Protein AF-A0A1V5PGV6-F1 (afdb_monomer)

Structure (mmCIF, N/CA/C/O backbone):
data_AF-A0A1V5PGV6-F1
#
_entry.id   AF-A0A1V5PGV6-F1
#
loop_
_atom_site.group_PDB
_atom_site.id
_atom_site.type_symbol
_atom_site.label_atom_id
_atom_site.label_alt_id
_atom_site.label_comp_id
_atom_site.label_asym_id
_atom_site.label_entity_id
_atom_site.label_seq_id
_atom_site.pdbx_PDB_ins_code
_atom_site.Cartn_x
_atom_site.Cartn_y
_atom_site.Cartn_z
_atom_site.occupancy
_atom_site.B_iso_or_equiv
_atom_site.auth_seq_id
_atom_site.auth_comp_id
_atom_site.auth_asym_id
_atom_site.auth_atom_id
_atom_site.pdbx_PDB_model_num
ATOM 1 N N . MET A 1 1 ? 25.519 -4.059 -21.416 1.00 72.56 1 MET A N 1
ATOM 2 C CA . MET A 1 1 ? 25.357 -2.927 -20.475 1.00 72.56 1 MET A CA 1
ATOM 3 C C . MET A 1 1 ? 24.062 -2.152 -20.730 1.00 72.56 1 MET A C 1
ATOM 5 O O . MET A 1 1 ? 23.212 -2.192 -19.856 1.00 72.56 1 MET A O 1
ATOM 9 N N . LEU A 1 2 ? 23.835 -1.554 -21.911 1.00 78.94 2 LEU A N 1
ATOM 10 C CA . LEU A 1 2 ? 22.593 -0.803 -22.218 1.00 78.94 2 LEU A CA 1
ATOM 11 C C . LEU A 1 2 ? 21.290 -1.614 -22.068 1.00 78.94 2 LEU A C 1
ATOM 13 O O . LEU A 1 2 ? 20.357 -1.153 -21.423 1.00 78.94 2 LEU A O 1
ATOM 17 N N . ALA A 1 3 ? 21.238 -2.841 -22.596 1.00 84.50 3 ALA A N 1
ATOM 18 C CA . ALA A 1 3 ? 20.040 -3.684 -22.495 1.00 84.50 3 ALA A CA 1
ATOM 19 C C . ALA A 1 3 ? 19.667 -4.041 -21.041 1.00 84.50 3 ALA A C 1
ATOM 21 O O . ALA A 1 3 ? 18.491 -4.110 -20.702 1.00 84.50 3 ALA A O 1
ATOM 22 N N . THR A 1 4 ? 20.665 -4.230 -20.173 1.00 85.31 4 THR A N 1
ATOM 23 C CA . THR A 1 4 ? 20.463 -4.517 -18.745 1.00 85.31 4 THR A CA 1
ATOM 24 C C . THR A 1 4 ? 19.954 -3.287 -18.000 1.00 85.31 4 THR A C 1
ATOM 26 O O . THR A 1 4 ? 19.008 -3.401 -17.233 1.00 85.31 4 THR A O 1
ATOM 29 N N . ALA A 1 5 ? 20.527 -2.110 -18.269 1.00 89.50 5 ALA A N 1
ATOM 30 C CA . ALA A 1 5 ? 20.075 -0.858 -17.665 1.00 89.50 5 ALA A CA 1
ATOM 31 C C . ALA A 1 5 ? 18.612 -0.548 -18.028 1.00 89.50 5 ALA A C 1
ATOM 33 O O . ALA A 1 5 ? 17.815 -0.231 -17.152 1.00 89.50 5 ALA A O 1
ATOM 34 N N . ILE A 1 6 ? 18.238 -0.729 -19.301 1.00 92.06 6 ILE A N 1
ATOM 35 C CA . ILE A 1 6 ? 16.852 -0.540 -19.750 1.00 92.06 6 ILE A CA 1
ATOM 36 C C . ILE A 1 6 ? 15.922 -1.551 -19.073 1.00 92.06 6 ILE A C 1
ATOM 38 O O . ILE A 1 6 ? 14.868 -1.169 -18.570 1.00 92.06 6 ILE A O 1
ATOM 42 N N . LYS A 1 7 ? 16.313 -2.830 -19.009 1.00 92.69 7 LYS A N 1
ATOM 43 C CA . LYS A 1 7 ? 15.514 -3.863 -18.341 1.00 92.69 7 LYS A CA 1
ATOM 44 C C . LYS A 1 7 ? 15.236 -3.508 -16.875 1.00 92.69 7 LYS A C 1
ATOM 46 O O . LYS A 1 7 ? 14.075 -3.530 -16.482 1.00 92.69 7 LYS A O 1
ATOM 51 N N . ASN A 1 8 ? 16.266 -3.129 -16.119 1.00 92.94 8 ASN A N 1
ATOM 52 C CA . ASN A 1 8 ? 16.121 -2.756 -14.712 1.00 92.94 8 ASN A CA 1
ATOM 53 C C . ASN A 1 8 ? 15.197 -1.540 -14.555 1.00 92.94 8 ASN A C 1
ATOM 55 O O . ASN A 1 8 ? 14.257 -1.598 -13.776 1.00 92.94 8 ASN A O 1
ATOM 59 N N . SER A 1 9 ? 15.377 -0.495 -15.374 1.00 93.88 9 SER A N 1
ATOM 60 C CA . SER A 1 9 ? 14.520 0.701 -15.311 1.00 93.88 9 SER A CA 1
ATOM 61 C C . SER A 1 9 ? 13.039 0.412 -15.599 1.00 93.88 9 SER A C 1
ATOM 63 O O . SER A 1 9 ? 12.152 1.030 -15.020 1.00 93.88 9 SER A O 1
ATOM 65 N N . ILE A 1 10 ? 12.743 -0.559 -16.471 1.00 95.56 10 ILE A N 1
ATOM 66 C CA . ILE A 1 10 ? 11.365 -0.986 -16.754 1.00 95.56 10 ILE A CA 1
ATOM 67 C C . ILE A 1 10 ? 10.791 -1.809 -15.594 1.00 95.56 10 ILE A C 1
ATOM 69 O O . ILE A 1 10 ? 9.590 -1.733 -15.334 1.00 95.56 10 ILE A O 1
ATOM 73 N N . GLU A 1 11 ? 11.608 -2.632 -14.938 1.00 95.19 11 GLU A N 1
ATOM 74 C CA . GLU A 1 11 ? 11.196 -3.389 -13.752 1.00 95.19 11 GLU A CA 1
ATOM 75 C C . GLU A 1 11 ? 10.884 -2.441 -12.588 1.00 95.19 11 GLU A C 1
ATOM 77 O O . GLU A 1 11 ? 9.782 -2.518 -12.050 1.00 95.19 11 GLU A O 1
ATOM 82 N N . GLU A 1 12 ? 11.763 -1.474 -12.315 1.00 94.31 12 GLU A N 1
ATOM 83 C CA . GLU A 1 12 ? 11.557 -0.418 -11.313 1.00 94.31 12 GLU A CA 1
ATOM 84 C C . GLU A 1 12 ? 10.267 0.369 -11.584 1.00 94.31 12 GLU A C 1
ATOM 86 O O . GLU A 1 12 ? 9.384 0.414 -10.732 1.00 94.31 12 GLU A O 1
ATOM 91 N N . ALA A 1 13 ? 10.073 0.878 -12.806 1.00 95.56 13 ALA A N 1
ATOM 92 C CA . ALA A 1 13 ? 8.861 1.625 -13.157 1.00 95.56 13 ALA A CA 1
ATOM 93 C C . ALA A 1 13 ? 7.571 0.791 -13.008 1.00 95.56 13 ALA A C 1
ATOM 95 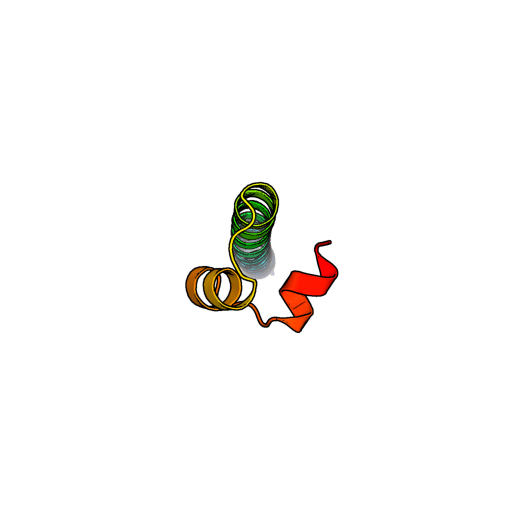O O . ALA A 1 13 ? 6.510 1.308 -12.651 1.00 95.56 13 ALA A O 1
ATOM 96 N N . LYS A 1 14 ? 7.631 -0.520 -13.283 1.00 95.94 14 LYS A N 1
ATOM 97 C CA . LYS A 1 14 ? 6.488 -1.425 -13.075 1.00 95.94 14 LYS A CA 1
ATOM 98 C C . LYS A 1 14 ? 6.205 -1.660 -11.597 1.00 95.94 14 LYS A C 1
ATOM 100 O O . LYS A 1 14 ? 5.040 -1.821 -11.234 1.00 95.94 14 LYS A O 1
ATOM 105 N N . GLU A 1 15 ? 7.238 -1.758 -10.771 1.00 94.69 15 GLU A N 1
ATOM 1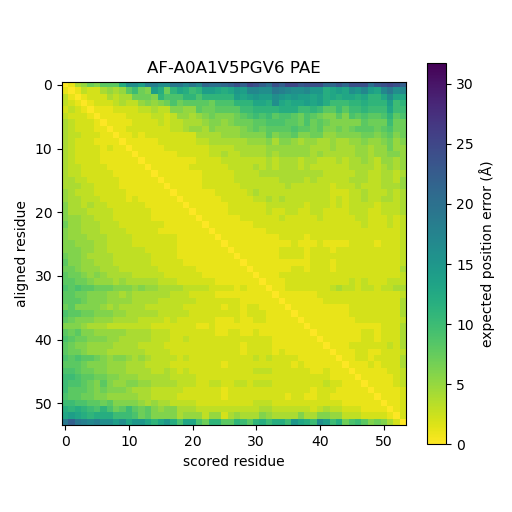06 C CA . GLU A 1 15 ? 7.092 -1.904 -9.324 1.00 94.69 15 GLU A CA 1
ATOM 107 C C . GLU A 1 15 ? 6.534 -0.627 -8.696 1.00 94.69 15 GLU A C 1
ATOM 109 O O . GLU A 1 15 ? 5.563 -0.709 -7.941 1.00 94.69 15 GLU A O 1
ATOM 114 N N . GLU A 1 16 ? 7.045 0.538 -9.098 1.00 93.31 16 GLU A N 1
ATOM 115 C CA . GLU A 1 16 ? 6.527 1.848 -8.694 1.00 93.31 16 GLU A CA 1
ATOM 116 C C . GLU A 1 16 ? 5.051 2.000 -9.064 1.00 93.31 16 GLU A C 1
ATOM 118 O O . GLU A 1 16 ? 4.226 2.238 -8.185 1.00 93.31 16 GLU A O 1
ATOM 123 N N . GLY A 1 17 ? 4.669 1.741 -10.319 1.00 95.25 17 GLY A N 1
ATOM 124 C CA . GLY A 1 17 ? 3.269 1.858 -10.740 1.00 95.25 17 GLY A CA 1
ATOM 125 C C . GLY A 1 17 ? 2.322 0.899 -10.002 1.00 95.25 17 GLY A C 1
ATOM 126 O O . GLY A 1 17 ? 1.181 1.249 -9.692 1.00 95.25 17 GLY A O 1
ATOM 127 N N . LYS A 1 18 ? 2.784 -0.314 -9.663 1.00 93.62 18 LYS A N 1
ATOM 128 C CA . LYS A 1 18 ? 2.010 -1.242 -8.818 1.00 93.62 18 LYS A CA 1
ATOM 129 C C . LYS A 1 18 ? 1.837 -0.698 -7.403 1.00 93.62 18 LYS A C 1
ATOM 131 O O . LYS A 1 18 ? 0.754 -0.843 -6.835 1.00 93.62 18 LYS A O 1
ATOM 136 N N . LEU A 1 19 ? 2.888 -0.114 -6.830 1.00 92.06 19 LEU A N 1
ATOM 137 C CA . LEU A 1 19 ? 2.841 0.479 -5.499 1.00 92.06 19 LEU A CA 1
ATOM 138 C C . LEU A 1 19 ? 1.896 1.685 -5.482 1.00 92.06 19 LEU A C 1
ATOM 140 O O . LEU A 1 19 ? 0.988 1.724 -4.657 1.00 92.06 19 LEU A O 1
ATOM 144 N N . GLU A 1 20 ? 2.039 2.610 -6.431 1.00 94.06 20 GLU A N 1
ATOM 145 C CA . GLU A 1 20 ? 1.172 3.783 -6.580 1.00 94.06 20 GLU A CA 1
ATOM 146 C C . GLU A 1 20 ? -0.305 3.392 -6.700 1.00 94.06 20 GLU A C 1
ATOM 148 O O . GLU A 1 20 ? -1.144 3.928 -5.972 1.00 94.06 20 GLU A O 1
ATOM 153 N N . GLY A 1 21 ? -0.620 2.391 -7.530 1.00 94.44 21 GLY A N 1
ATOM 154 C CA . GLY A 1 21 ? -1.986 1.887 -7.678 1.00 94.44 21 GLY A CA 1
ATOM 155 C C . GLY A 1 21 ? -2.564 1.328 -6.373 1.00 94.44 21 GLY A C 1
ATOM 156 O O . GLY A 1 21 ? -3.714 1.610 -6.033 1.00 94.44 21 GLY A O 1
ATOM 157 N N . LYS A 1 22 ? -1.767 0.586 -5.589 1.00 94.00 22 LYS A N 1
ATOM 158 C CA . LYS A 1 22 ? -2.196 0.118 -4.259 1.00 94.00 22 LYS A CA 1
ATOM 159 C C . LYS A 1 22 ? -2.459 1.289 -3.312 1.00 94.00 22 LYS A C 1
ATOM 161 O O . LYS A 1 22 ? -3.485 1.297 -2.636 1.00 94.00 22 LYS A O 1
ATOM 166 N N . LEU A 1 23 ? -1.570 2.284 -3.282 1.00 94.25 23 LEU A N 1
ATOM 167 C CA . LEU A 1 23 ? -1.711 3.463 -2.423 1.00 94.25 23 LEU A CA 1
ATOM 168 C C . LEU A 1 23 ? -2.964 4.281 -2.766 1.00 94.25 23 LEU A C 1
ATOM 170 O O . LEU A 1 23 ? -3.653 4.754 -1.861 1.00 94.25 23 LEU A O 1
ATOM 174 N N . GLU A 1 24 ? -3.285 4.438 -4.051 1.00 96.19 24 GLU A N 1
ATOM 175 C CA . GLU A 1 24 ? -4.499 5.131 -4.490 1.00 96.19 24 GLU A CA 1
ATOM 176 C C . GLU A 1 24 ? -5.766 4.400 -4.024 1.00 96.19 24 GLU A C 1
ATOM 178 O O . GLU A 1 24 ? -6.685 5.028 -3.486 1.00 96.19 24 GLU A O 1
ATOM 183 N N . ILE A 1 25 ? -5.796 3.068 -4.157 1.00 95.56 25 ILE A N 1
ATOM 184 C CA . ILE A 1 25 ? -6.910 2.237 -3.680 1.00 95.56 25 ILE A CA 1
ATOM 185 C C . IL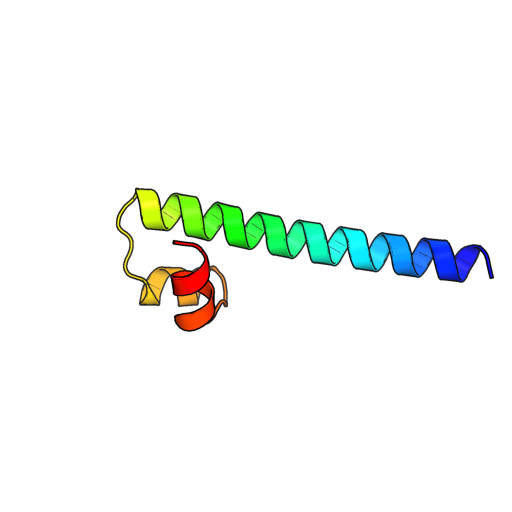E A 1 25 ? -7.082 2.393 -2.166 1.00 95.56 25 ILE A C 1
ATOM 187 O O . ILE A 1 25 ? -8.195 2.684 -1.722 1.00 95.56 25 ILE A O 1
ATOM 191 N N . VAL A 1 2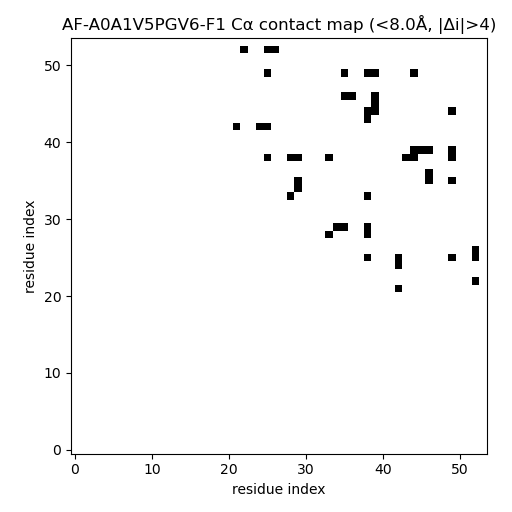6 ? -5.996 2.284 -1.386 1.00 96.75 26 VAL A N 1
ATOM 192 C CA . VAL A 1 26 ? -6.039 2.482 0.074 1.00 96.75 26 VAL A CA 1
ATOM 193 C C . VAL A 1 26 ? -6.637 3.844 0.417 1.00 96.75 26 VAL A C 1
ATOM 195 O O . VAL A 1 26 ? -7.607 3.909 1.168 1.00 96.75 26 VAL A O 1
ATOM 198 N N . LYS A 1 27 ? -6.119 4.936 -0.163 1.00 95.12 27 LYS A N 1
ATOM 199 C CA . LYS A 1 27 ? -6.608 6.300 0.111 1.00 95.12 27 LYS A CA 1
ATOM 200 C C . LYS A 1 27 ? -8.095 6.446 -0.206 1.00 95.12 27 LYS A C 1
ATOM 202 O O . LYS A 1 27 ? -8.851 7.011 0.585 1.00 95.12 27 LYS A O 1
ATOM 207 N N . LYS A 1 28 ? -8.538 5.907 -1.345 1.00 96.31 28 LYS A N 1
ATOM 208 C CA . LYS A 1 28 ? -9.943 5.954 -1.763 1.00 96.31 28 LYS A CA 1
ATOM 209 C C . LYS A 1 28 ? -10.845 5.170 -0.810 1.00 96.31 28 LYS A C 1
ATOM 211 O O . LYS A 1 28 ? -11.928 5.651 -0.480 1.00 96.31 28 LYS A O 1
ATOM 216 N N . MET A 1 29 ? -10.417 3.997 -0.350 1.00 96.50 29 MET A N 1
ATOM 217 C CA . MET A 1 29 ? -11.180 3.191 0.606 1.00 96.50 29 MET A CA 1
ATOM 218 C C . MET A 1 29 ? -11.209 3.826 2.003 1.00 96.50 29 MET A C 1
ATOM 220 O O . MET A 1 29 ? -12.282 3.929 2.595 1.00 96.50 29 MET A O 1
ATOM 224 N N . LEU A 1 30 ? -10.088 4.365 2.489 1.00 95.00 30 LEU A N 1
ATOM 225 C CA . LEU A 1 30 ? -10.050 5.128 3.742 1.00 95.00 30 LEU A CA 1
ATOM 226 C C . LEU A 1 30 ? -11.012 6.323 3.696 1.00 95.00 30 LEU A C 1
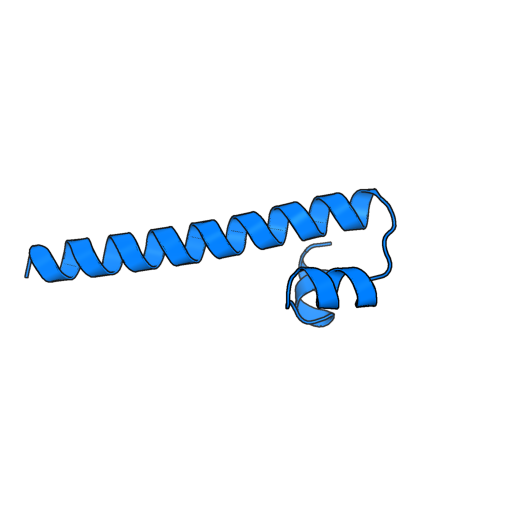ATOM 228 O O . LEU A 1 30 ? -11.799 6.511 4.618 1.00 95.00 30 LEU A O 1
ATOM 232 N N . SER A 1 31 ? -11.048 7.073 2.585 1.00 95.56 31 SER A N 1
ATOM 233 C CA . SER A 1 31 ? -11.985 8.201 2.419 1.00 95.56 31 SER A CA 1
ATOM 234 C C . SER A 1 31 ? -13.464 7.792 2.436 1.00 95.56 31 SER A C 1
ATOM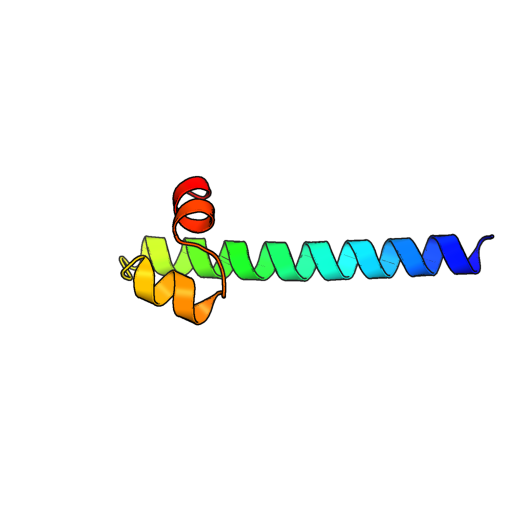 236 O O . SER A 1 31 ? -14.347 8.619 2.649 1.00 95.56 31 SER A O 1
ATOM 238 N N . LYS A 1 32 ? -13.738 6.505 2.202 1.00 96.44 32 LYS A N 1
ATOM 239 C CA . LYS A 1 32 ? -15.071 5.899 2.239 1.00 96.44 32 LYS A CA 1
ATOM 240 C C . LYS A 1 32 ? -15.356 5.180 3.565 1.00 96.44 32 LYS A C 1
ATOM 242 O O . LYS A 1 32 ? -16.414 4.575 3.680 1.00 96.44 32 LYS A O 1
ATOM 247 N N . ASN A 1 33 ? -14.460 5.284 4.551 1.00 95.06 33 ASN A N 1
ATOM 248 C CA . ASN A 1 33 ? -14.549 4.647 5.868 1.00 95.06 33 ASN A CA 1
ATOM 249 C C . ASN A 1 33 ? -14.642 3.112 5.820 1.00 95.06 33 ASN A C 1
ATOM 251 O O . ASN A 1 33 ? -15.312 2.511 6.659 1.00 95.06 33 ASN A O 1
ATOM 255 N N . TYR A 1 34 ? -13.981 2.472 4.850 1.00 96.88 34 TYR A N 1
ATOM 256 C CA . TYR A 1 34 ? -13.833 1.014 4.884 1.00 96.88 34 TYR A CA 1
ATOM 257 C C . TYR A 1 34 ? -12.972 0.583 6.089 1.00 96.88 34 TYR A C 1
ATOM 259 O O . TYR A 1 34 ? -12.018 1.293 6.432 1.00 96.88 34 TYR A O 1
ATOM 267 N N . PRO A 1 35 ? -13.263 -0.574 6.713 1.00 96.44 35 PRO A N 1
ATOM 268 C CA . PRO A 1 35 ? -12.420 -1.157 7.755 1.00 96.44 35 PRO A CA 1
ATOM 269 C C . PRO A 1 35 ? -10.996 -1.421 7.259 1.00 96.44 35 PRO A C 1
ATOM 271 O O . PRO A 1 35 ? -10.789 -1.792 6.102 1.00 96.44 35 PRO A O 1
ATOM 274 N N . LEU A 1 36 ? -10.004 -1.278 8.140 1.00 95.06 36 LEU A N 1
ATOM 275 C CA . LEU A 1 36 ? -8.599 -1.482 7.770 1.00 95.06 36 LEU A CA 1
ATOM 276 C C . LEU A 1 36 ? -8.325 -2.929 7.343 1.00 95.06 36 LEU A C 1
ATOM 278 O O . LEU A 1 36 ? -7.500 -3.164 6.465 1.00 95.06 36 LEU A O 1
ATOM 282 N N . GLU A 1 37 ? -9.034 -3.881 7.941 1.00 96.50 37 GLU A N 1
ATOM 283 C CA . GLU A 1 37 ? -8.964 -5.308 7.639 1.00 96.50 37 GLU A CA 1
ATOM 284 C C . GLU A 1 37 ? -9.418 -5.603 6.204 1.00 96.50 37 GLU A C 1
ATOM 286 O O . GLU A 1 37 ? -8.745 -6.340 5.487 1.00 96.50 37 GLU A O 1
ATOM 291 N N . GLU A 1 38 ? -10.500 -4.966 5.752 1.00 97.25 38 GLU A N 1
ATOM 292 C CA . GLU A 1 38 ? -11.009 -5.112 4.382 1.00 97.25 38 GLU A CA 1
ATOM 293 C C . GLU A 1 38 ? -10.063 -4.452 3.369 1.00 97.25 38 GLU A C 1
ATOM 295 O O . GLU A 1 38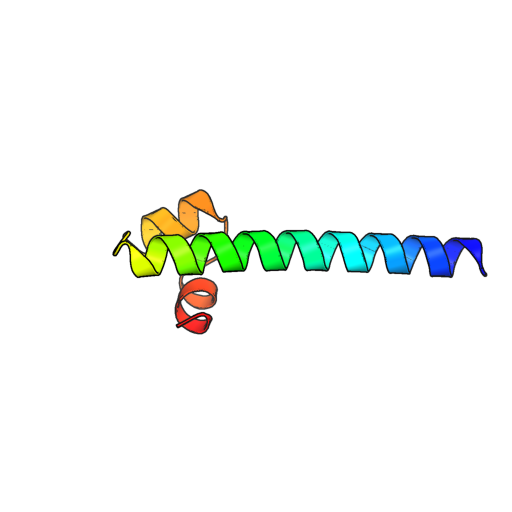 ? -9.782 -4.999 2.303 1.00 97.25 38 GLU A O 1
ATOM 300 N N . ILE A 1 39 ? -9.489 -3.298 3.721 1.00 96.69 39 ILE A N 1
ATOM 301 C CA . ILE A 1 39 ? -8.474 -2.639 2.889 1.00 96.69 39 ILE A CA 1
ATOM 302 C C . ILE A 1 39 ? -7.225 -3.524 2.758 1.00 96.69 39 ILE A C 1
ATOM 304 O O . ILE A 1 39 ? -6.664 -3.632 1.662 1.00 96.69 39 ILE A O 1
ATOM 308 N N . ALA A 1 40 ? -6.795 -4.172 3.843 1.00 96.38 40 ALA A N 1
ATOM 309 C CA . ALA A 1 40 ? -5.664 -5.099 3.846 1.00 96.38 40 ALA A CA 1
ATOM 310 C C . ALA A 1 40 ? -5.914 -6.307 2.941 1.00 96.38 40 ALA A C 1
ATOM 312 O O . ALA A 1 40 ? -5.052 -6.657 2.134 1.00 96.38 40 ALA A O 1
ATOM 313 N N . GLU A 1 41 ? -7.109 -6.892 3.012 1.00 96.81 41 GLU A N 1
ATOM 314 C CA . GLU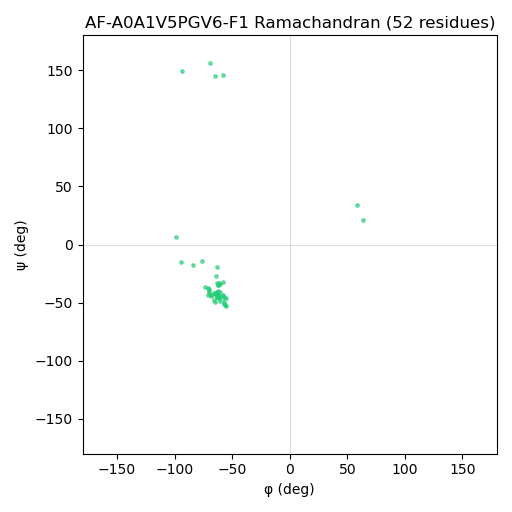 A 1 41 ? -7.510 -8.012 2.161 1.00 96.81 41 GLU A CA 1
ATOM 315 C C . GLU A 1 41 ? -7.508 -7.632 0.671 1.00 96.81 41 GLU A C 1
ATOM 317 O O . GLU A 1 41 ? -6.927 -8.341 -0.150 1.00 96.81 41 GLU A O 1
ATOM 322 N N . VAL A 1 42 ? -8.083 -6.477 0.318 1.00 95.12 42 VAL A N 1
ATOM 323 C CA . VAL A 1 42 ? -8.197 -6.029 -1.082 1.00 95.12 42 VAL A CA 1
ATOM 324 C C . VAL A 1 42 ? -6.845 -5.635 -1.684 1.00 95.12 42 VAL A C 1
ATOM 326 O O . VAL A 1 42 ? -6.577 -5.904 -2.855 1.00 95.12 42 VAL A O 1
ATOM 329 N N . THR A 1 43 ? -5.982 -4.970 -0.914 1.00 93.94 43 THR A N 1
ATOM 330 C CA . THR A 1 43 ? -4.715 -4.409 -1.426 1.00 93.94 43 THR A CA 1
ATOM 331 C C . THR A 1 43 ? -3.515 -5.340 -1.232 1.00 93.94 43 THR A C 1
ATOM 333 O O . THR A 1 43 ? -2.456 -5.149 -1.850 1.00 93.94 43 THR A O 1
ATOM 336 N N . GLY A 1 44 ? -3.673 -6.359 -0.382 1.00 94.38 44 GLY A N 1
ATOM 337 C CA . GLY A 1 44 ? -2.599 -7.243 0.060 1.00 94.38 44 GLY A CA 1
ATOM 338 C C . GLY A 1 44 ? -1.515 -6.515 0.858 1.00 94.38 44 GLY A C 1
ATOM 339 O O . GLY A 1 44 ? -0.376 -6.974 0.874 1.00 94.38 44 GLY A O 1
ATOM 340 N N . LEU A 1 45 ? -1.834 -5.352 1.432 1.00 94.00 45 LEU A N 1
ATOM 341 C CA . LEU A 1 45 ? -0.955 -4.609 2.333 1.00 94.00 45 LEU A CA 1
ATOM 342 C C . LEU A 1 45 ? -1.259 -4.995 3.778 1.00 94.00 45 LEU A C 1
ATOM 344 O O . LEU A 1 45 ? -2.395 -5.300 4.135 1.00 94.00 45 LEU A O 1
ATOM 348 N N . SER A 1 46 ? -0.247 -4.945 4.631 1.00 95.06 46 SER A N 1
ATOM 349 C CA . SER A 1 46 ? -0.433 -5.112 6.067 1.00 95.06 46 SER A CA 1
ATOM 350 C C . SER A 1 46 ? -1.166 -3.917 6.682 1.00 95.06 46 SER A C 1
ATOM 352 O O . SER A 1 46 ? -1.104 -2.784 6.196 1.00 95.06 46 SER A O 1
ATOM 354 N N . LEU A 1 47 ? -1.812 -4.149 7.827 1.00 94.62 47 LEU A N 1
ATOM 355 C CA . LEU A 1 47 ? -2.443 -3.079 8.605 1.00 94.62 47 LEU A CA 1
ATOM 356 C C . LEU A 1 47 ? -1.441 -1.985 9.007 1.00 94.62 47 LEU A C 1
ATOM 358 O O . LEU A 1 47 ? -1.818 -0.820 9.115 1.00 94.62 47 LEU A O 1
ATOM 362 N N . GLU A 1 48 ? -0.173 -2.340 9.232 1.00 93.88 48 GLU A N 1
ATOM 363 C CA . GLU A 1 48 ? 0.884 -1.371 9.538 1.00 93.88 48 GLU A CA 1
ATOM 364 C C . GLU A 1 48 ? 1.204 -0.470 8.345 1.00 93.88 48 GLU A C 1
ATOM 366 O O . GLU A 1 48 ? 1.339 0.741 8.514 1.00 93.88 48 GLU A O 1
ATOM 371 N N . GLU A 1 49 ? 1.302 -1.037 7.142 1.00 93.06 49 GLU A N 1
ATOM 372 C CA . GLU A 1 49 ? 1.511 -0.269 5.911 1.00 93.06 49 GLU A CA 1
ATOM 373 C C . GLU A 1 49 ? 0.338 0.671 5.644 1.00 93.06 49 GLU A C 1
ATOM 375 O O . GLU A 1 49 ? 0.553 1.844 5.351 1.00 93.06 49 GLU A O 1
ATOM 380 N N . ILE A 1 50 ? -0.898 0.201 5.833 1.00 94.00 50 ILE A N 1
ATOM 381 C CA . ILE A 1 50 ? -2.101 1.024 5.654 1.00 94.00 50 ILE A CA 1
ATOM 382 C C . ILE A 1 50 ? -2.135 2.187 6.651 1.00 94.00 50 ILE A C 1
ATOM 384 O O . ILE A 1 50 ? -2.425 3.318 6.267 1.00 94.00 50 ILE A O 1
ATOM 388 N N . LYS A 1 51 ? -1.778 1.946 7.918 1.00 90.81 51 LYS A N 1
ATOM 389 C CA . LYS A 1 51 ? -1.719 2.997 8.949 1.00 90.81 51 LYS A CA 1
ATOM 390 C C . LYS A 1 51 ? -0.666 4.070 8.667 1.00 90.81 51 LYS A C 1
ATOM 392 O O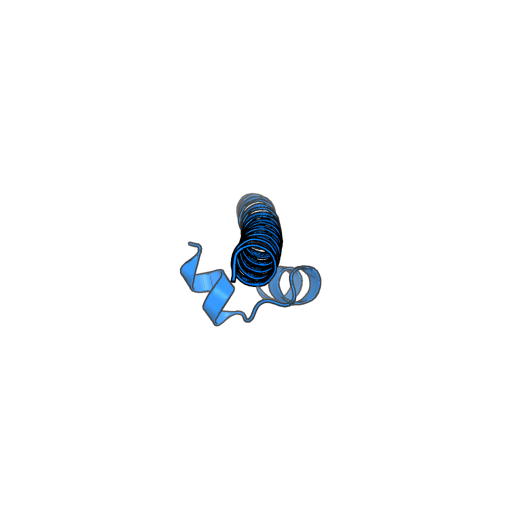 . LYS A 1 51 ? -0.846 5.193 9.115 1.00 90.81 51 LYS A O 1
ATOM 397 N N . LYS A 1 52 ? 0.405 3.752 7.931 1.00 90.31 52 LYS A N 1
ATOM 398 C CA . LYS A 1 52 ? 1.438 4.724 7.522 1.00 90.31 52 LYS A CA 1
ATOM 399 C C . LYS A 1 52 ? 0.997 5.638 6.373 1.00 90.31 52 LYS A C 1
ATOM 401 O O . LYS A 1 52 ? 1.682 6.617 6.097 1.00 90.31 52 LYS A O 1
ATOM 406 N N . ILE A 1 53 ? -0.092 5.300 5.679 1.00 84.44 53 ILE A N 1
ATOM 407 C CA . ILE A 1 53 ? -0.637 6.089 4.561 1.00 84.44 53 ILE A CA 1
ATOM 408 C C . ILE A 1 53 ? -1.539 7.229 5.071 1.00 84.44 53 ILE A C 1
ATOM 410 O O . ILE A 1 53 ? -1.808 8.164 4.312 1.00 84.44 53 ILE A O 1
ATOM 414 N N . HIS A 1 54 ? -1.989 7.150 6.331 1.00 65.62 54 HIS A N 1
ATOM 415 C CA . HIS A 1 54 ? -2.791 8.173 7.003 1.00 65.62 54 HIS A CA 1
ATOM 416 C C . HIS A 1 54 ? -1.948 9.361 7.480 1.00 65.62 54 HIS A C 1
ATOM 418 O O . HIS A 1 54 ? -0.893 9.131 8.109 1.00 65.62 54 HIS A O 1
#

Sequence (54 aa):
MLATAIKNSIEEAKEEGKLEGKLEIVKKMLSKNYPLEEIAEVTGLSLEEIKKIH

Nearest PDB structures (foldseek):
  2r0q-assembly1_F  TM=9.854E-01  e=8.605E-01  Staphylococcus aureus
  3g1c-assembly1_A-2  TM=9.373E-01  e=2.089E+00  Lachnospira eligens ATCC 27750
  7bhy-assembly2_C-2  TM=6.325E-01  e=1.703E+00  Bacillus subtilis subsp. subtilis str. 168
  7bhy-assembly1_A  TM=6.140E-01  e=1.703E+00  Bacillus subtilis subsp. subtilis str. 168
  4hri-assembly1_B  TM=6.597E-01  e=2.745E+00  Nostoc sp. PCC 7120 = FACHB-418

Secondary structure (DSSP, 8-state):
-HHHHHHHHHHHHHHHHHHHHHHHHHHHHHHTT--HHHHHHHH---HHHHHTT-

Foldseek 3Di:
DVVVVVVVVVVVVVVVVLVVVLLVQLVVCVVVVHDLVVSCVVSVDDSVVSVVSD

Radius of gyration: 14.69 Å; Cα contacts (8 Å, |Δi|>4): 25; chains: 1; bounding box: 40×16×32 Å

Solvent-accessible surface area (backbone atoms only — not comparable to full-atom values): 3159 Å² total; per-residue (Å²): 108,70,72,56,54,54,51,51,54,53,51,51,54,53,51,49,52,53,50,52,54,44,52,52,51,48,54,56,39,54,78,69,68,55,56,64,67,59,49,22,66,77,61,72,43,53,64,68,61,57,59,69,75,106

pLDDT: mean 92.86, std 5.84, range [65.62, 97.25]

Mean predicted aligned error: 3.89 Å